Protein AF-A0A090LDE6-F1 (afdb_monomer)

Secondary structure (DSSP, 8-state):
-------SS--SEEEEE---EEEETTTEEEE--------SSSEESSTT--EEEEEEEEEEEEETTEEEEEEEEEETTEEEEEETTEEEEE-GGG--GGGEEEEEEEEP-

Structure (mmCIF, N/CA/C/O backbone):
data_AF-A0A090LDE6-F1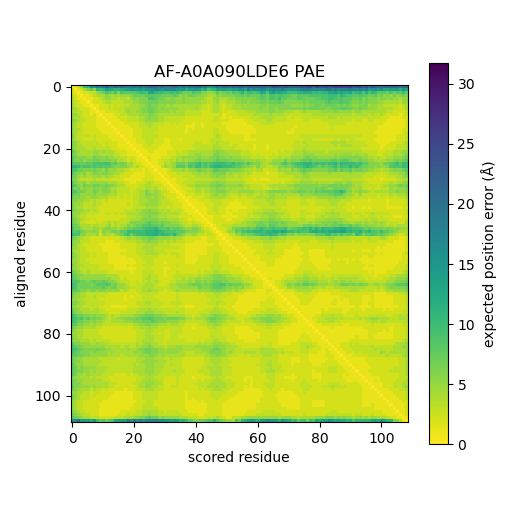
#
_entry.id   AF-A0A090LDE6-F1
#
loop_
_atom_site.group_PDB
_atom_site.id
_atom_site.type_symbol
_atom_site.label_atom_id
_atom_site.label_alt_id
_atom_site.label_comp_id
_atom_site.label_asym_id
_atom_site.label_entity_id
_atom_site.label_seq_id
_atom_site.pdbx_PDB_ins_code
_atom_site.Cartn_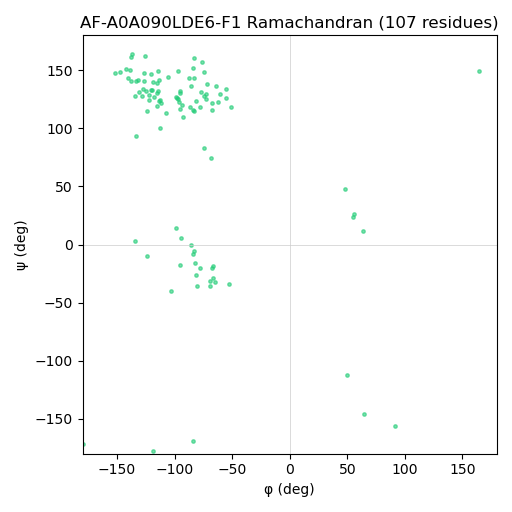x
_atom_site.Cartn_y
_atom_site.Cartn_z
_atom_site.occupancy
_atom_site.B_iso_or_equiv
_atom_site.auth_seq_id
_atom_site.auth_comp_id
_atom_site.auth_asym_id
_atom_site.auth_atom_id
_atom_site.pdbx_PDB_model_num
ATOM 1 N N . MET A 1 1 ? 13.504 32.555 4.962 1.00 71.38 1 MET A N 1
ATOM 2 C CA . MET A 1 1 ? 12.167 32.167 5.460 1.00 71.38 1 MET A CA 1
ATOM 3 C C . MET A 1 1 ? 11.848 30.797 4.873 1.00 71.38 1 MET A C 1
ATOM 5 O O . MET A 1 1 ? 11.803 30.685 3.655 1.00 71.38 1 MET A O 1
ATOM 9 N N . GLU A 1 2 ? 11.756 29.748 5.690 1.00 88.44 2 GLU A N 1
ATOM 10 C CA . GLU A 1 2 ? 11.527 28.377 5.203 1.00 88.44 2 GLU A CA 1
ATOM 11 C C . GLU A 1 2 ? 10.037 28.091 5.023 1.00 88.44 2 GLU A C 1
ATOM 13 O O . GLU A 1 2 ? 9.216 28.421 5.880 1.00 88.44 2 GLU A O 1
ATOM 18 N N . LYS A 1 3 ? 9.683 27.448 3.909 1.00 91.31 3 LYS A N 1
ATOM 19 C CA . LYS A 1 3 ? 8.309 27.022 3.644 1.00 91.31 3 LYS A CA 1
ATOM 20 C C . LYS A 1 3 ? 7.992 25.768 4.461 1.00 91.31 3 LYS A C 1
ATOM 22 O O . LYS A 1 3 ? 8.738 24.795 4.411 1.00 91.31 3 LYS A O 1
ATOM 27 N N . LYS A 1 4 ? 6.856 25.775 5.162 1.00 91.19 4 LYS A N 1
ATOM 28 C CA . LYS A 1 4 ? 6.339 24.628 5.922 1.00 91.19 4 LYS A CA 1
ATOM 29 C C . LYS A 1 4 ? 4.962 24.229 5.402 1.00 91.19 4 LYS A C 1
ATOM 31 O O . LYS A 1 4 ? 4.187 25.082 4.978 1.00 91.19 4 LYS A O 1
ATOM 36 N N . PHE A 1 5 ? 4.672 22.933 5.446 1.00 90.56 5 PHE A N 1
ATOM 37 C CA . PHE A 1 5 ? 3.363 22.371 5.122 1.00 90.56 5 PHE A CA 1
ATOM 38 C C . PHE A 1 5 ? 2.755 21.767 6.387 1.00 90.56 5 PHE A C 1
ATOM 40 O O . PHE A 1 5 ? 3.471 21.174 7.192 1.00 90.56 5 PHE A O 1
ATOM 47 N N . GLN A 1 6 ? 1.446 21.932 6.562 1.00 90.50 6 GLN A N 1
ATOM 48 C CA . GLN A 1 6 ? 0.695 21.407 7.701 1.00 90.50 6 GLN A CA 1
ATOM 49 C C . GLN A 1 6 ? -0.642 20.840 7.226 1.00 90.50 6 GLN A C 1
ATOM 51 O O . GLN A 1 6 ? -1.214 21.312 6.243 1.00 90.50 6 GLN A O 1
ATOM 56 N N . ILE A 1 7 ? -1.139 19.833 7.941 1.00 90.31 7 ILE A N 1
ATOM 57 C CA . ILE A 1 7 ? -2.456 19.244 7.702 1.00 90.31 7 ILE A CA 1
ATOM 58 C C . ILE A 1 7 ? -3.458 19.961 8.605 1.00 90.31 7 ILE A C 1
ATOM 60 O O . ILE A 1 7 ? -3.442 19.778 9.817 1.00 90.31 7 ILE A O 1
ATOM 64 N N . GLN A 1 8 ? -4.334 20.772 8.014 1.00 90.94 8 GLN A N 1
ATOM 65 C CA . GLN A 1 8 ? -5.342 21.526 8.766 1.00 90.94 8 GLN A CA 1
ATOM 66 C C . GLN A 1 8 ? -6.569 20.674 9.124 1.00 90.94 8 GLN A C 1
ATOM 68 O O . GLN A 1 8 ? -7.151 20.834 10.194 1.00 90.94 8 GLN A O 1
ATOM 73 N N . ARG A 1 9 ? -6.970 19.756 8.237 1.00 92.25 9 ARG A N 1
ATOM 74 C CA . ARG A 1 9 ? -8.109 18.854 8.439 1.00 92.25 9 ARG A CA 1
ATOM 75 C C . ARG A 1 9 ? -7.702 17.421 8.133 1.00 92.25 9 ARG A C 1
ATOM 77 O O . ARG A 1 9 ? -7.147 17.140 7.076 1.00 92.25 9 ARG A O 1
ATOM 84 N N . GLN A 1 10 ? -8.029 16.525 9.056 1.00 94.50 10 GLN A N 1
ATOM 85 C CA . GLN A 1 10 ? -7.758 15.096 8.946 1.00 94.50 10 GLN A CA 1
ATOM 86 C C . GLN A 1 10 ? -8.910 14.399 8.192 1.00 94.50 10 GLN A C 1
ATOM 88 O O . GLN A 1 10 ? -10.056 14.495 8.648 1.00 94.50 10 GLN A O 1
ATOM 93 N N . PRO A 1 11 ? -8.656 13.769 7.028 1.00 95.88 11 PRO A N 1
ATOM 94 C CA . PRO A 1 11 ? -9.706 13.162 6.212 1.00 95.88 11 PRO A CA 1
ATOM 95 C C . PRO A 1 11 ? -10.192 11.829 6.797 1.00 95.88 11 PRO A C 1
ATOM 97 O O . PRO A 1 11 ? -9.461 11.151 7.507 1.00 95.88 11 PRO A O 1
ATOM 100 N N . ASN A 1 12 ? -11.412 11.406 6.455 1.00 97.00 12 ASN A N 1
ATOM 101 C CA . ASN A 1 12 ? -11.903 10.075 6.848 1.00 97.00 12 ASN A CA 1
ATOM 102 C C . ASN A 1 12 ? -11.166 8.949 6.109 1.00 97.00 12 ASN A C 1
ATOM 104 O O . ASN A 1 12 ? -10.974 7.868 6.659 1.00 97.00 12 ASN A O 1
ATOM 108 N N . ILE A 1 13 ? -10.742 9.221 4.871 1.00 97.62 13 ILE A N 1
ATOM 109 C CA . ILE A 1 13 ? -9.899 8.341 4.065 1.00 97.62 13 ILE A CA 1
ATOM 110 C C . ILE A 1 13 ? -8.658 9.132 3.661 1.00 97.62 13 ILE A C 1
ATOM 112 O O . ILE A 1 13 ? -8.752 10.128 2.942 1.00 97.62 13 ILE A O 1
ATOM 116 N N . LEU A 1 14 ? -7.498 8.701 4.143 1.00 97.50 14 LEU A N 1
ATOM 117 C CA . LEU A 1 14 ? -6.201 9.239 3.760 1.00 97.50 14 LEU A CA 1
ATOM 118 C C . LEU A 1 14 ? -5.594 8.341 2.680 1.00 97.50 14 LEU A C 1
ATOM 120 O O . LEU A 1 14 ? -5.436 7.139 2.878 1.00 97.50 14 LEU A O 1
ATOM 124 N N . ILE A 1 15 ? -5.223 8.937 1.549 1.00 98.06 15 ILE A N 1
ATOM 125 C CA . ILE A 1 15 ? -4.552 8.243 0.447 1.00 98.06 15 ILE A CA 1
ATOM 126 C C . ILE A 1 15 ? -3.125 8.770 0.355 1.00 98.06 15 ILE A C 1
ATOM 128 O O . ILE A 1 15 ? -2.907 9.966 0.156 1.00 98.06 15 ILE A O 1
ATOM 132 N N . VAL A 1 16 ? -2.151 7.875 0.481 1.00 97.25 16 VAL A N 1
ATOM 133 C CA . VAL A 1 16 ? -0.728 8.196 0.355 1.00 97.25 16 VAL A CA 1
ATOM 134 C C . VAL A 1 16 ? -0.219 7.630 -0.963 1.00 97.25 16 VAL A C 1
ATOM 136 O O . VAL A 1 16 ? -0.147 6.416 -1.132 1.00 97.25 16 VAL A O 1
ATOM 139 N N . ASN A 1 17 ? 0.152 8.505 -1.899 1.00 97.19 17 ASN A N 1
ATOM 140 C CA . ASN A 1 17 ? 0.851 8.118 -3.124 1.00 97.19 17 ASN A CA 1
ATOM 141 C C . ASN A 1 17 ? 2.363 8.255 -2.915 1.00 97.19 17 ASN A C 1
ATOM 143 O O . ASN A 1 17 ? 2.871 9.346 -2.637 1.00 97.19 17 ASN A O 1
ATOM 147 N N . LEU A 1 18 ? 3.090 7.148 -3.053 1.00 96.56 18 LEU A N 1
ATOM 148 C CA . LEU A 1 18 ? 4.542 7.156 -2.975 1.00 96.56 18 LEU A CA 1
ATOM 149 C C . LEU A 1 18 ? 5.104 7.556 -4.340 1.00 96.56 18 LEU A C 1
ATOM 151 O O . LEU A 1 18 ? 4.970 6.823 -5.321 1.00 96.56 18 LEU A O 1
ATOM 155 N N . LYS A 1 19 ? 5.777 8.712 -4.398 1.00 95.81 19 LYS A N 1
ATOM 156 C CA . LYS A 1 19 ? 6.449 9.224 -5.605 1.00 95.81 19 LYS A CA 1
ATOM 157 C C . LYS A 1 19 ? 7.661 8.360 -5.960 1.00 95.81 19 LYS A C 1
ATOM 159 O O . LYS A 1 19 ? 8.806 8.727 -5.709 1.00 95.81 19 LYS A O 1
ATOM 164 N N . ARG A 1 20 ? 7.401 7.173 -6.508 1.00 95.69 20 ARG A N 1
ATOM 165 C CA . ARG A 1 20 ? 8.436 6.183 -6.811 1.00 95.69 20 ARG A CA 1
ATOM 166 C C . ARG A 1 20 ? 9.213 6.496 -8.075 1.00 95.69 20 ARG A C 1
ATOM 168 O O . ARG A 1 20 ? 10.309 5.986 -8.202 1.00 95.69 20 ARG A O 1
ATOM 175 N N . PHE A 1 21 ? 8.708 7.306 -8.994 1.00 96.12 21 PHE A N 1
ATOM 176 C CA . PHE A 1 21 ? 9.444 7.624 -10.215 1.00 96.12 21 PHE A CA 1
ATOM 177 C C . PHE A 1 21 ? 10.185 8.941 -10.062 1.00 96.12 21 PHE A C 1
ATOM 179 O O . PHE A 1 21 ? 9.583 9.972 -9.763 1.00 96.12 21 PHE A O 1
ATOM 186 N N . VAL A 1 22 ? 11.497 8.883 -10.255 1.00 95.25 22 VAL A N 1
ATOM 187 C CA . VAL A 1 22 ? 12.393 10.031 -10.154 1.00 95.25 22 VAL A CA 1
ATOM 188 C C . VAL A 1 22 ? 13.208 10.102 -11.434 1.00 95.25 22 VAL A C 1
ATOM 190 O O . VAL A 1 22 ? 13.723 9.087 -11.904 1.00 95.25 22 VAL A O 1
ATOM 193 N N . TYR A 1 23 ? 13.309 11.298 -12.005 1.00 95.50 23 TYR A N 1
ATOM 194 C CA . TYR A 1 23 ? 14.176 11.540 -13.146 1.00 95.50 23 TYR A CA 1
ATOM 195 C C . TYR A 1 23 ? 15.613 11.760 -12.671 1.00 95.50 23 TYR A C 1
ATOM 197 O O . TYR A 1 23 ? 15.876 12.648 -11.858 1.00 95.50 23 TYR A O 1
ATOM 205 N N . ILE A 1 24 ? 16.536 10.952 -13.182 1.00 95.06 24 ILE A N 1
ATOM 206 C CA . ILE A 1 24 ? 17.972 11.045 -12.932 1.00 95.06 24 ILE A CA 1
ATOM 207 C C . ILE A 1 24 ? 18.634 11.389 -14.273 1.00 95.06 24 ILE A C 1
ATOM 209 O O . ILE A 1 2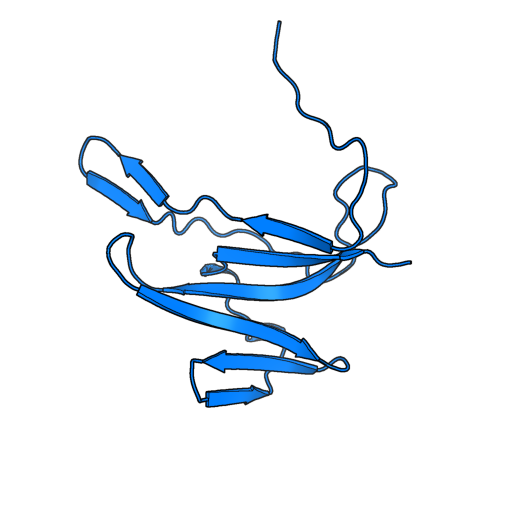4 ? 18.529 10.588 -15.199 1.00 95.06 24 ILE A O 1
ATOM 213 N N . PRO A 1 25 ? 19.337 12.530 -14.415 1.00 96.06 25 PRO A N 1
ATOM 214 C CA . PRO A 1 25 ? 19.872 12.971 -15.707 1.00 96.06 25 PRO A CA 1
ATOM 215 C C . PRO A 1 25 ? 20.722 11.932 -16.454 1.00 96.06 25 PRO A C 1
ATOM 217 O O . PRO A 1 25 ? 20.662 11.864 -17.675 1.00 96.06 25 PRO A O 1
ATOM 220 N N . SER A 1 26 ? 21.476 11.098 -15.734 1.00 95.31 26 SER A N 1
ATOM 221 C CA . SER A 1 26 ? 22.335 10.054 -16.308 1.00 95.31 26 SER A CA 1
ATOM 222 C C . SER A 1 26 ? 21.612 8.757 -16.680 1.00 95.31 26 SER A C 1
ATOM 224 O O . SER A 1 26 ? 22.184 7.922 -17.374 1.00 95.31 26 SER A O 1
ATOM 226 N N . SER A 1 27 ? 20.390 8.537 -16.193 1.00 92.31 27 SER A N 1
ATOM 227 C CA . SER A 1 27 ? 19.686 7.247 -16.315 1.00 92.31 27 SER A CA 1
ATOM 228 C C . SER A 1 27 ? 18.224 7.386 -16.740 1.00 92.31 27 SER A C 1
ATOM 230 O O . SER A 1 27 ? 17.506 6.392 -16.815 1.00 92.31 27 SER A O 1
ATOM 232 N N . GLY A 1 28 ? 17.766 8.608 -17.010 1.00 94.56 28 GLY A N 1
ATOM 233 C CA . GLY A 1 28 ? 16.368 8.903 -17.281 1.00 94.56 28 GLY A CA 1
ATOM 234 C C . GLY A 1 28 ? 15.471 8.630 -16.071 1.00 94.56 28 GLY A C 1
ATOM 235 O O . GLY A 1 28 ? 15.845 8.835 -14.917 1.00 94.56 28 GLY A O 1
ATOM 236 N N . TRP A 1 29 ? 14.247 8.182 -16.333 1.00 95.81 29 TRP A N 1
ATOM 237 C CA . TRP A 1 29 ? 13.266 7.872 -15.297 1.00 95.81 29 TRP A CA 1
ATOM 238 C C . TRP A 1 29 ? 13.549 6.528 -14.625 1.00 95.81 29 TRP A C 1
ATOM 240 O O . TRP A 1 29 ? 13.461 5.474 -15.252 1.00 95.81 29 TRP A O 1
ATOM 250 N N . VAL A 1 30 ? 13.800 6.558 -13.317 1.00 95.31 30 VAL A N 1
ATOM 251 C CA . VAL A 1 30 ? 14.086 5.365 -12.516 1.00 95.31 30 VAL A CA 1
ATOM 252 C C . VAL A 1 30 ? 13.035 5.198 -11.424 1.00 95.31 30 VAL A C 1
ATOM 254 O O . VAL A 1 30 ? 12.598 6.162 -10.790 1.00 95.31 30 VAL A O 1
ATOM 257 N N . LYS A 1 31 ? 12.627 3.948 -11.185 1.00 95.19 31 LYS A N 1
ATOM 258 C CA . LYS A 1 31 ? 11.743 3.597 -10.074 1.00 95.19 31 LYS A CA 1
ATOM 259 C C . LYS A 1 31 ? 12.546 3.395 -8.787 1.00 95.19 31 LYS A C 1
ATOM 261 O O . LYS A 1 31 ? 13.317 2.447 -8.660 1.00 95.19 31 LYS A O 1
ATOM 266 N N . SER A 1 32 ? 12.302 4.252 -7.807 1.00 93.38 32 SER A N 1
ATOM 267 C CA . SER A 1 32 ? 12.760 4.133 -6.431 1.00 93.38 32 SER A CA 1
ATOM 268 C C . SER A 1 32 ? 12.193 2.882 -5.764 1.00 93.38 32 SER A C 1
ATOM 270 O O . SER A 1 32 ? 10.977 2.697 -5.623 1.00 93.38 32 SER A O 1
ATOM 272 N N . ARG A 1 33 ? 13.119 2.045 -5.296 1.00 87.38 33 ARG A N 1
ATOM 273 C CA . ARG A 1 33 ? 12.864 0.845 -4.491 1.00 87.38 33 ARG A CA 1
ATOM 274 C C . ARG A 1 33 ? 13.070 1.093 -2.997 1.00 87.38 33 ARG A C 1
ATOM 276 O O . ARG A 1 33 ? 13.189 0.137 -2.239 1.00 87.38 33 ARG A O 1
ATOM 283 N N . LYS A 1 34 ? 13.157 2.362 -2.571 1.00 90.31 34 LYS A N 1
ATOM 284 C CA . LYS A 1 34 ? 13.329 2.696 -1.154 1.00 90.31 34 LYS A CA 1
ATOM 285 C C . LYS A 1 34 ? 12.207 2.036 -0.353 1.00 90.31 34 LYS A C 1
ATOM 287 O O . LYS A 1 34 ? 11.029 2.199 -0.690 1.00 90.31 34 LYS A O 1
ATOM 292 N N . ALA A 1 35 ? 12.603 1.271 0.661 1.00 84.44 35 ALA A N 1
ATOM 293 C CA . ALA A 1 35 ? 11.671 0.662 1.590 1.00 84.44 35 ALA A CA 1
ATOM 294 C C . ALA A 1 35 ? 10.943 1.768 2.357 1.00 84.44 35 ALA A C 1
ATOM 296 O O . ALA A 1 35 ? 11.551 2.759 2.772 1.00 84.44 35 ALA A O 1
ATOM 297 N N . VAL A 1 36 ? 9.636 1.599 2.501 1.00 90.38 36 VAL A N 1
ATOM 298 C CA . VAL A 1 36 ? 8.784 2.459 3.312 1.00 90.38 36 VAL A CA 1
ATOM 299 C C . VAL A 1 36 ? 8.133 1.548 4.331 1.00 90.38 36 VAL A C 1
ATOM 301 O O . VAL A 1 36 ? 7.597 0.502 3.971 1.00 90.38 36 VAL A O 1
ATOM 304 N N . GLU A 1 37 ? 8.232 1.925 5.596 1.00 92.81 37 GLU A N 1
ATOM 305 C CA . GLU A 1 37 ? 7.496 1.253 6.651 1.00 92.81 37 GLU A CA 1
ATOM 306 C C . GLU A 1 37 ? 6.023 1.643 6.544 1.00 92.81 37 GLU A C 1
ATOM 308 O O . GLU A 1 37 ? 5.691 2.824 6.416 1.00 92.81 37 GLU A O 1
ATOM 313 N N . VAL A 1 38 ? 5.148 0.641 6.549 1.00 95.25 38 VAL A N 1
ATOM 314 C CA . VAL A 1 38 ? 3.704 0.837 6.448 1.00 95.25 38 VAL A CA 1
ATOM 315 C C . VAL A 1 38 ? 3.083 0.414 7.775 1.00 95.25 38 VAL A C 1
ATOM 317 O O . VAL A 1 38 ? 2.919 -0.783 8.010 1.00 95.25 38 VAL A O 1
ATOM 320 N N . PRO A 1 39 ? 2.742 1.361 8.665 1.00 96.00 39 PRO A N 1
ATOM 321 C CA . PRO A 1 39 ? 1.999 1.029 9.869 1.00 96.00 39 PRO A CA 1
ATOM 322 C C . PRO A 1 39 ? 0.594 0.581 9.466 1.00 96.00 39 PRO A C 1
ATOM 324 O O . PRO A 1 39 ? -0.130 1.331 8.811 1.00 96.00 39 PRO A O 1
ATOM 327 N N . PHE A 1 40 ? 0.206 -0.638 9.836 1.00 96.44 40 PHE A N 1
ATOM 328 C CA . PHE A 1 40 ? -1.124 -1.166 9.516 1.00 96.44 40 PHE A CA 1
ATOM 329 C C . PHE A 1 40 ? -2.205 -0.681 10.485 1.00 96.44 40 PHE A C 1
ATOM 331 O O . PHE A 1 40 ? -3.366 -0.570 10.106 1.00 96.44 40 PHE A O 1
ATOM 338 N N . THR A 1 41 ? -1.826 -0.340 11.714 1.00 95.81 41 THR A N 1
ATOM 339 C CA . THR A 1 41 ? -2.720 0.129 12.781 1.00 95.81 41 THR A CA 1
ATOM 340 C C . THR A 1 41 ? -2.084 1.298 13.522 1.00 95.81 41 THR A C 1
ATOM 342 O O . THR A 1 41 ? -0.863 1.451 13.495 1.00 95.81 41 THR A O 1
ATOM 345 N N . ASN A 1 42 ? -2.890 2.082 14.243 1.00 94.62 42 ASN A N 1
ATOM 346 C CA . ASN A 1 42 ? -2.425 3.163 15.124 1.00 94.62 42 ASN A CA 1
ATOM 347 C C . ASN A 1 42 ? -1.546 4.219 14.425 1.00 94.62 42 ASN A C 1
ATOM 349 O O . ASN A 1 42 ? -0.727 4.877 15.066 1.00 94.62 42 ASN A O 1
ATOM 353 N N . PHE A 1 43 ? -1.713 4.407 13.113 1.00 95.81 43 PHE A N 1
ATOM 354 C CA . PHE A 1 43 ? -0.968 5.422 12.377 1.00 95.81 43 PHE A CA 1
ATOM 355 C C . PHE A 1 43 ? -1.523 6.813 12.692 1.00 95.81 43 PHE A C 1
ATOM 357 O O . PHE A 1 43 ? -2.724 7.035 12.563 1.00 95.81 43 PHE A O 1
ATOM 364 N N . THR A 1 44 ? -0.671 7.762 13.082 1.00 94.25 44 THR A N 1
ATOM 365 C CA . THR A 1 44 ? -1.070 9.154 13.340 1.00 94.25 44 THR A CA 1
ATOM 366 C C . THR A 1 44 ? -0.319 10.098 12.405 1.00 94.25 44 THR A C 1
ATOM 368 O O . THR A 1 44 ? 0.891 9.995 12.226 1.00 94.25 44 THR A O 1
ATOM 371 N N . ILE A 1 45 ? -1.050 11.026 11.781 1.00 91.12 45 ILE A N 1
ATOM 372 C CA . ILE A 1 45 ? -0.476 12.031 10.864 1.00 91.12 45 ILE A CA 1
ATOM 373 C C . ILE A 1 45 ? -0.164 13.367 11.544 1.00 91.12 45 ILE A C 1
ATOM 375 O O . ILE A 1 45 ? 0.574 14.187 11.004 1.00 91.12 45 ILE A O 1
ATOM 379 N N . VAL A 1 46 ? -0.746 13.597 12.719 1.00 89.88 46 VAL A N 1
ATOM 380 C CA . VAL A 1 46 ? -0.533 14.773 13.565 1.00 89.88 46 VAL A CA 1
ATOM 381 C C . VAL A 1 46 ? -0.441 14.271 15.004 1.00 89.88 46 VAL A C 1
ATOM 383 O O . VAL A 1 46 ? -1.186 13.364 15.379 1.00 89.88 46 VAL A O 1
ATOM 386 N N . SER A 1 47 ? 0.463 14.844 15.803 1.00 86.12 47 SER A N 1
ATOM 387 C CA . SER A 1 47 ? 0.574 14.522 17.232 1.00 86.12 47 SER A CA 1
ATOM 388 C C . SER A 1 47 ? -0.767 14.743 17.939 1.00 86.12 47 SER A C 1
ATOM 390 O O . SER A 1 47 ? -1.416 15.762 17.702 1.00 86.12 47 SER A O 1
ATOM 392 N N . ASN A 1 48 ? -1.189 13.785 18.771 1.00 83.31 48 ASN A N 1
ATOM 393 C CA . ASN A 1 48 ? -2.512 13.754 19.417 1.00 83.31 48 ASN A CA 1
ATOM 394 C C . ASN A 1 48 ? -3.697 13.853 18.430 1.00 83.31 48 ASN A C 1
ATOM 396 O O . ASN A 1 48 ? -4.780 14.313 18.787 1.00 83.31 48 ASN A O 1
ATOM 400 N N . GLY A 1 49 ? -3.477 13.474 17.168 1.00 89.50 49 GLY A N 1
ATOM 401 C CA . GLY A 1 49 ? -4.499 13.418 16.131 1.00 89.50 49 GLY A CA 1
ATOM 402 C C . GLY A 1 49 ? -5.295 12.115 16.150 1.00 89.50 49 GLY A C 1
ATOM 403 O O . GLY A 1 49 ? -5.182 11.300 17.062 1.00 89.50 49 GLY A O 1
ATOM 404 N N . TYR A 1 50 ? -6.088 11.912 15.100 1.00 95.31 50 TYR A N 1
ATOM 405 C CA . TYR A 1 50 ? -6.814 10.662 14.931 1.00 95.31 50 TYR A CA 1
ATOM 406 C C . TYR A 1 50 ? -5.868 9.556 14.485 1.00 95.31 50 TYR A C 1
ATOM 408 O O . TYR A 1 50 ? -4.899 9.799 13.754 1.00 95.31 50 TYR A O 1
ATOM 416 N N . THR A 1 51 ? -6.182 8.338 14.903 1.00 97.19 51 THR A N 1
ATOM 417 C CA . THR A 1 51 ? -5.503 7.145 14.422 1.00 97.19 51 THR A CA 1
ATOM 418 C C . THR A 1 51 ? -6.121 6.684 13.109 1.00 97.19 51 THR A C 1
ATOM 420 O O . THR A 1 51 ? -7.293 6.914 12.805 1.00 97.19 51 THR A O 1
ATOM 423 N N . TYR A 1 52 ? -5.297 6.037 12.303 1.00 97.81 52 TYR A N 1
ATOM 424 C CA . TYR A 1 52 ? -5.678 5.455 11.034 1.00 97.81 52 TYR A CA 1
ATOM 425 C C . TYR A 1 52 ? -5.275 3.987 11.001 1.00 97.81 52 TYR A C 1
ATOM 427 O O . TYR A 1 52 ? -4.247 3.582 11.553 1.00 97.81 52 TYR A O 1
ATOM 435 N N . GLU A 1 53 ? -6.080 3.207 10.296 1.00 97.44 53 GLU A N 1
ATOM 436 C CA . GLU A 1 53 ? -5.813 1.811 9.978 1.00 97.44 53 GLU A CA 1
ATOM 437 C C . GLU A 1 53 ? -5.638 1.667 8.469 1.00 97.44 53 GLU A C 1
ATOM 439 O O . GLU A 1 53 ? -6.430 2.196 7.683 1.00 97.44 53 GLU A O 1
ATOM 444 N N . CYS A 1 54 ? -4.584 0.969 8.059 1.00 97.94 54 CYS A N 1
ATOM 445 C CA . CYS A 1 54 ? -4.391 0.607 6.667 1.00 97.94 54 CYS A CA 1
ATOM 446 C C . CYS A 1 54 ? -5.381 -0.499 6.304 1.00 97.94 54 CYS A C 1
ATOM 448 O O . CYS A 1 54 ? -5.406 -1.550 6.944 1.00 97.94 54 CYS A O 1
ATOM 450 N N . TYR A 1 55 ? -6.170 -0.278 5.256 1.00 97.81 55 TYR A N 1
ATOM 451 C CA . TYR A 1 55 ? -7.129 -1.273 4.770 1.00 97.81 55 TYR A CA 1
ATOM 452 C C . TYR A 1 55 ? -6.933 -1.623 3.295 1.00 97.81 55 TYR A C 1
ATOM 454 O O . TYR A 1 55 ? -7.563 -2.563 2.809 1.00 97.81 55 TYR A O 1
ATOM 462 N N . ALA A 1 56 ? -6.092 -0.887 2.563 1.00 98.31 56 ALA A N 1
ATOM 463 C CA . ALA A 1 56 ? -5.695 -1.283 1.221 1.00 98.31 56 ALA A CA 1
ATOM 464 C C . ALA A 1 56 ? -4.309 -0.756 0.840 1.00 98.31 56 ALA A C 1
ATOM 466 O O . ALA A 1 56 ? -3.909 0.343 1.233 1.00 98.31 56 ALA A O 1
ATOM 467 N N . ILE A 1 57 ? -3.603 -1.533 0.024 1.00 98.44 57 ILE A N 1
ATOM 468 C CA . ILE A 1 57 ? -2.325 -1.176 -0.587 1.00 98.44 57 ILE A CA 1
ATOM 469 C C . ILE A 1 57 ? -2.386 -1.575 -2.056 1.00 98.44 57 ILE A C 1
ATOM 471 O O . ILE A 1 57 ? -2.693 -2.716 -2.380 1.00 98.44 57 ILE A O 1
ATOM 475 N N . VAL A 1 58 ? -2.074 -0.640 -2.947 1.00 98.38 58 VAL A N 1
ATOM 476 C CA . VAL A 1 58 ? -1.865 -0.931 -4.367 1.00 98.38 58 VAL A CA 1
ATOM 477 C C . VAL A 1 58 ? -0.377 -1.052 -4.596 1.00 98.38 58 VAL A C 1
ATOM 479 O O . VAL A 1 58 ? 0.363 -0.114 -4.290 1.00 98.38 58 VAL A O 1
ATOM 482 N N . ASN A 1 59 ? 0.051 -2.160 -5.180 1.00 97.44 59 ASN A N 1
ATOM 483 C CA . ASN A 1 59 ? 1.429 -2.377 -5.572 1.00 97.44 59 ASN A CA 1
ATOM 484 C C . ASN A 1 59 ? 1.627 -2.057 -7.043 1.00 97.44 59 ASN A C 1
ATOM 486 O O . ASN A 1 59 ? 0.733 -2.233 -7.859 1.00 97.44 59 ASN A O 1
ATOM 490 N N . HIS A 1 60 ? 2.831 -1.606 -7.374 1.00 97.69 60 HIS A N 1
ATOM 491 C CA . HIS A 1 60 ? 3.285 -1.533 -8.754 1.00 97.69 60 HIS A CA 1
ATOM 492 C C . HIS A 1 60 ? 4.539 -2.385 -8.891 1.00 97.69 60 HIS A C 1
ATOM 494 O O . HIS A 1 60 ? 5.485 -2.208 -8.119 1.00 97.69 60 HIS A O 1
ATOM 500 N N . TYR A 1 61 ? 4.607 -3.213 -9.922 1.00 96.06 61 TYR A N 1
ATOM 501 C CA . TYR A 1 61 ? 5.770 -3.997 -10.340 1.00 96.06 61 TYR A CA 1
ATOM 502 C C . TYR A 1 61 ? 6.243 -3.504 -11.707 1.00 96.06 61 TYR A C 1
ATOM 504 O O . TYR A 1 61 ? 5.442 -3.009 -12.479 1.00 96.06 61 TYR A O 1
ATOM 512 N N . GLY A 1 62 ? 7.539 -3.586 -12.018 1.00 95.56 62 GLY A N 1
ATOM 513 C CA . GLY A 1 62 ? 8.075 -3.066 -13.288 1.00 95.56 62 GLY A CA 1
ATOM 514 C C . GLY A 1 62 ? 8.567 -1.614 -13.225 1.00 95.56 62 GLY A C 1
ATOM 515 O O . GLY A 1 62 ? 8.968 -1.134 -12.156 1.00 95.56 62 GLY A O 1
ATOM 516 N N . ALA A 1 63 ? 8.591 -0.939 -14.375 1.00 94.38 63 ALA A N 1
ATOM 517 C CA . ALA A 1 63 ? 9.246 0.351 -14.618 1.00 94.38 63 ALA A CA 1
ATOM 518 C C . ALA A 1 63 ? 8.242 1.439 -15.049 1.00 94.38 63 ALA A C 1
ATOM 520 O O . ALA A 1 63 ? 7.042 1.213 -15.077 1.00 94.38 63 ALA A O 1
ATOM 521 N N . ILE A 1 64 ? 8.714 2.654 -15.347 1.00 93.31 64 ILE A N 1
ATOM 522 C CA . ILE A 1 64 ? 7.814 3.775 -15.684 1.00 93.31 64 ILE A CA 1
ATOM 523 C C . ILE A 1 64 ? 7.034 3.550 -16.988 1.00 93.31 64 ILE A C 1
ATOM 525 O O . ILE A 1 64 ? 5.911 4.019 -17.116 1.00 93.31 64 ILE A O 1
ATOM 529 N N . GLY A 1 65 ? 7.633 2.842 -17.950 1.00 92.50 65 GLY A N 1
ATOM 530 C CA . GLY A 1 65 ? 7.038 2.590 -19.265 1.00 92.50 65 GLY A CA 1
ATOM 531 C C . GLY A 1 65 ? 6.111 1.379 -19.308 1.00 92.50 65 GLY A C 1
ATOM 532 O O . GLY A 1 65 ? 5.590 1.061 -20.369 1.00 92.50 65 GLY A O 1
ATOM 533 N N . GLY A 1 66 ? 5.938 0.676 -18.190 1.00 93.50 66 GLY A N 1
ATOM 534 C CA . GLY A 1 66 ? 5.141 -0.538 -18.148 1.00 93.50 66 GLY A CA 1
ATOM 535 C C . GLY A 1 66 ? 5.403 -1.350 -16.892 1.00 93.50 66 GLY A C 1
ATOM 536 O O . GLY A 1 66 ? 6.506 -1.353 -16.331 1.00 93.50 66 GLY A O 1
ATOM 537 N N . GLY A 1 67 ? 4.371 -2.055 -16.465 1.00 95.75 67 GLY A N 1
ATOM 538 C CA . GLY A 1 67 ? 4.386 -2.769 -15.212 1.00 95.75 67 GLY A CA 1
ATOM 539 C C . GLY A 1 67 ? 3.087 -3.503 -14.958 1.00 95.75 67 GLY A C 1
ATOM 540 O O . GLY A 1 67 ? 2.223 -3.572 -15.828 1.00 95.75 67 GLY A O 1
ATOM 541 N N . HIS A 1 68 ? 2.983 -4.034 -13.748 1.00 98.06 68 HIS A N 1
ATOM 542 C CA . HIS A 1 68 ? 1.808 -4.751 -13.279 1.00 98.06 68 HIS A CA 1
ATOM 543 C C . HIS A 1 68 ? 1.325 -4.166 -11.961 1.00 98.06 68 HIS A C 1
ATOM 545 O O . HIS A 1 68 ? 2.146 -3.799 -11.113 1.00 98.06 68 HIS A O 1
ATOM 551 N N . TYR A 1 69 ? 0.013 -4.065 -11.79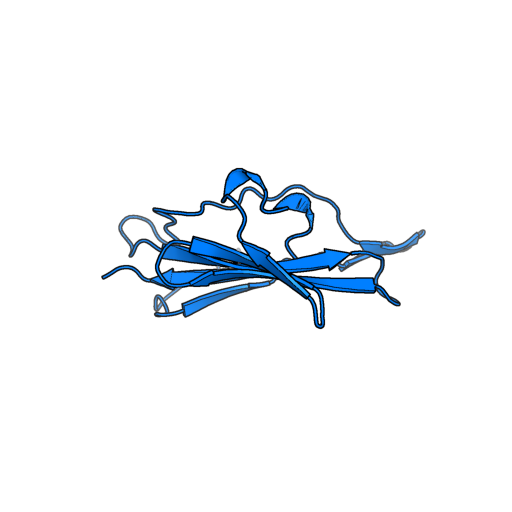5 1.00 98.12 69 TYR A N 1
ATOM 552 C CA . TYR A 1 69 ? -0.603 -3.542 -10.586 1.00 98.12 69 TYR A CA 1
ATOM 553 C C . TYR A 1 69 ? -1.409 -4.635 -9.903 1.00 98.12 69 TYR A C 1
ATOM 555 O O . TYR A 1 69 ? -2.249 -5.269 -10.525 1.00 98.12 69 TYR A O 1
ATOM 563 N N . THR A 1 70 ? -1.186 -4.800 -8.604 1.00 98.44 70 THR A N 1
ATOM 564 C CA . THR A 1 70 ? -2.004 -5.672 -7.756 1.00 98.44 70 THR A CA 1
ATOM 565 C C . THR A 1 70 ? -2.532 -4.880 -6.571 1.00 98.44 70 THR A C 1
ATOM 567 O O . THR A 1 70 ? -2.022 -3.797 -6.251 1.00 98.44 70 THR A O 1
ATOM 570 N N . ALA A 1 71 ? -3.565 -5.396 -5.914 1.00 98.50 71 ALA A N 1
ATOM 571 C CA . ALA A 1 71 ? -4.163 -4.750 -4.757 1.00 98.50 71 ALA A CA 1
ATOM 572 C C . ALA A 1 71 ? -4.278 -5.718 -3.583 1.00 98.50 71 ALA A C 1
ATOM 574 O O . ALA A 1 71 ? -4.869 -6.785 -3.693 1.00 98.50 71 ALA A O 1
ATOM 575 N N . TYR A 1 72 ? -3.771 -5.300 -2.433 1.00 98.50 72 TYR A N 1
ATOM 576 C CA . TYR A 1 72 ? -4.078 -5.904 -1.148 1.00 98.50 72 TYR A CA 1
ATOM 577 C C . TYR A 1 72 ? -5.209 -5.116 -0.502 1.00 98.50 72 TYR A C 1
ATOM 579 O O . TYR A 1 72 ? -5.132 -3.888 -0.438 1.00 98.50 72 TYR A O 1
ATOM 587 N N . THR A 1 73 ? -6.243 -5.776 0.012 1.00 98.06 73 THR A N 1
ATOM 588 C CA . THR A 1 73 ? -7.284 -5.086 0.786 1.00 98.06 73 THR A CA 1
ATOM 589 C C . THR A 1 73 ? -7.873 -5.949 1.891 1.00 98.06 73 THR A C 1
ATOM 591 O O . THR A 1 73 ? -7.948 -7.174 1.785 1.00 98.06 73 THR A O 1
ATOM 594 N N . LYS A 1 74 ? -8.282 -5.286 2.973 1.00 97.00 74 LYS A N 1
ATOM 595 C CA . LYS A 1 74 ? -8.927 -5.877 4.137 1.00 97.00 74 LYS A CA 1
ATOM 596 C C . LYS A 1 74 ? -10.445 -5.767 3.994 1.00 97.00 74 LYS A C 1
ATOM 598 O O . LYS A 1 74 ? -10.999 -4.670 4.007 1.00 97.00 74 LYS A O 1
ATOM 603 N N . VAL A 1 75 ? -11.121 -6.909 3.919 1.00 93.50 75 VAL A N 1
ATOM 604 C CA . VAL A 1 75 ? -12.586 -7.024 3.880 1.00 93.50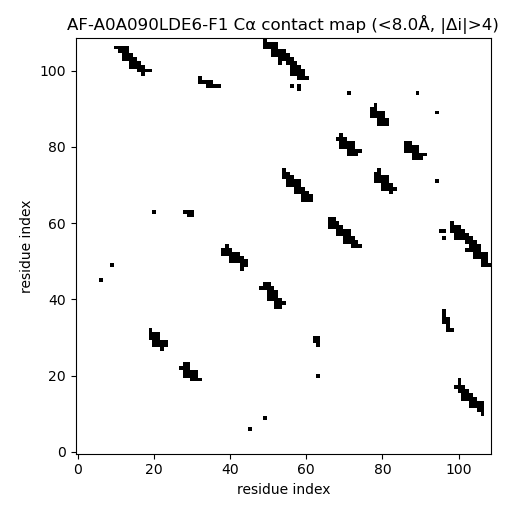 75 VAL A CA 1
ATOM 605 C C . VAL A 1 75 ? -13.030 -7.888 5.053 1.00 93.50 75 VAL A C 1
ATOM 607 O O . VAL A 1 75 ? -12.560 -9.014 5.205 1.00 93.50 75 VAL A O 1
ATOM 610 N N . ASN A 1 76 ? -13.926 -7.370 5.901 1.00 92.94 76 ASN A N 1
ATOM 611 C CA . ASN A 1 76 ? -14.431 -8.075 7.091 1.00 92.94 76 ASN A CA 1
ATOM 612 C C . ASN A 1 76 ? -13.309 -8.693 7.947 1.00 92.94 76 ASN A C 1
ATOM 614 O O . ASN A 1 76 ? -13.349 -9.868 8.305 1.00 92.94 76 ASN A O 1
ATOM 618 N N . ASN A 1 77 ? -12.277 -7.898 8.236 1.00 92.31 77 ASN A N 1
ATOM 619 C CA . ASN A 1 77 ? -11.089 -8.294 8.996 1.00 92.31 77 ASN A CA 1
ATOM 620 C C . ASN A 1 77 ? -10.193 -9.381 8.381 1.00 92.31 77 ASN A C 1
ATOM 622 O O . ASN A 1 77 ? -9.272 -9.840 9.051 1.00 92.31 77 ASN A O 1
ATOM 626 N N . LYS A 1 78 ? -10.386 -9.733 7.108 1.00 97.06 78 LYS A N 1
ATOM 627 C CA . LYS A 1 78 ? -9.512 -10.652 6.369 1.00 97.06 78 LYS A CA 1
ATOM 628 C C . LYS A 1 78 ? -8.819 -9.926 5.228 1.00 97.06 78 LYS A C 1
ATOM 630 O O . LYS A 1 78 ? -9.449 -9.109 4.557 1.00 97.06 78 LYS A O 1
ATOM 635 N N . TRP A 1 79 ? -7.540 -10.215 5.025 1.00 98.25 79 TRP A N 1
ATOM 636 C CA . TRP A 1 79 ? -6.778 -9.663 3.913 1.00 98.25 79 TRP A CA 1
ATOM 637 C C . TRP A 1 79 ? -6.922 -10.536 2.677 1.00 98.25 79 TRP A C 1
ATOM 639 O O . TRP A 1 79 ? -6.985 -11.763 2.757 1.00 98.25 79 TRP A O 1
ATOM 649 N N . TYR A 1 80 ? -6.968 -9.871 1.534 1.00 98.50 80 TYR A N 1
ATOM 650 C CA . TYR A 1 80 ? -7.029 -10.497 0.229 1.00 98.50 80 TYR A CA 1
ATOM 651 C C . TYR A 1 80 ? -6.026 -9.826 -0.697 1.00 98.50 80 TYR A C 1
ATOM 653 O O . TYR A 1 80 ? -5.878 -8.602 -0.663 1.00 98.50 80 TYR A O 1
ATOM 661 N N . LEU A 1 81 ? -5.374 -10.630 -1.527 1.00 98.62 81 LEU A N 1
ATOM 662 C CA . LEU A 1 81 ? -4.644 -10.186 -2.705 1.00 98.62 81 LEU A CA 1
ATOM 663 C C . LEU A 1 81 ? -5.572 -10.307 -3.913 1.00 98.62 81 LEU A C 1
ATOM 665 O O . LEU A 1 81 ? -6.171 -11.356 -4.128 1.00 98.62 81 LEU A O 1
ATOM 669 N N . PHE A 1 82 ? -5.658 -9.241 -4.695 1.00 98.44 82 PHE A N 1
ATOM 670 C CA . PHE A 1 82 ? -6.314 -9.181 -5.991 1.00 98.44 82 PHE A CA 1
ATOM 671 C C . PHE A 1 82 ? -5.258 -8.953 -7.069 1.00 98.44 82 PHE A C 1
ATOM 673 O O . PHE A 1 82 ? -4.504 -7.974 -7.020 1.00 98.44 82 PHE A O 1
ATOM 680 N N . ASP A 1 83 ? -5.228 -9.867 -8.028 1.00 98.06 83 ASP A N 1
ATOM 681 C CA . ASP A 1 83 ? -4.324 -9.892 -9.170 1.00 98.06 83 ASP A CA 1
ATOM 682 C C . ASP A 1 83 ? -5.156 -10.180 -10.430 1.00 98.06 83 ASP A C 1
ATOM 684 O O . ASP A 1 83 ? -5.504 -11.327 -10.729 1.00 98.06 83 ASP A O 1
ATOM 688 N N . ASP A 1 84 ? -5.569 -9.104 -11.103 1.00 97.56 84 ASP A N 1
ATOM 689 C CA . ASP A 1 84 ? -6.514 -9.108 -12.222 1.00 97.56 84 ASP A CA 1
ATOM 690 C C . ASP A 1 84 ? -7.800 -9.907 -11.930 1.00 97.56 84 ASP A C 1
ATOM 692 O O . ASP A 1 84 ? -8.627 -9.504 -11.110 1.00 97.56 84 ASP A O 1
ATOM 696 N N . SER A 1 85 ? -7.999 -11.037 -12.613 1.00 97.44 85 SER A N 1
ATOM 697 C CA . SER A 1 85 ? -9.162 -11.915 -12.444 1.00 97.44 85 SER A CA 1
ATOM 698 C C . SER A 1 85 ? -9.032 -12.889 -11.271 1.00 97.44 85 SER A C 1
ATOM 700 O O . SER A 1 85 ? -9.967 -13.641 -10.996 1.00 97.44 85 SER A O 1
ATOM 702 N N . SER A 1 86 ? -7.874 -12.923 -10.614 1.00 96.94 86 SER A N 1
ATOM 703 C CA . SER A 1 86 ? -7.563 -13.850 -9.530 1.00 96.94 86 SER A CA 1
ATOM 704 C C . SER A 1 86 ? -7.583 -13.132 -8.189 1.00 96.94 86 SER A C 1
ATOM 706 O O . SER A 1 86 ? -7.153 -11.985 -8.065 1.00 96.94 86 SER A O 1
ATOM 708 N N . TYR A 1 87 ? -8.052 -13.823 -7.155 1.00 97.12 87 TYR A N 1
ATOM 709 C CA . TYR A 1 87 ? -7.924 -13.343 -5.788 1.00 97.12 87 TYR A CA 1
ATOM 710 C C . TYR A 1 87 ? -7.643 -14.491 -4.827 1.00 97.12 87 TYR A C 1
ATOM 712 O O . TYR A 1 87 ? -8.062 -15.629 -5.049 1.00 97.12 87 TYR A O 1
ATOM 720 N N . SER A 1 88 ? -6.941 -14.187 -3.743 1.00 97.75 88 SER A N 1
ATOM 721 C CA . SER A 1 88 ? -6.635 -15.141 -2.682 1.00 97.75 88 SER A CA 1
ATOM 722 C C . SER A 1 88 ? -6.732 -14.471 -1.320 1.00 97.75 88 SER A C 1
ATOM 724 O O . SER A 1 88 ? -6.402 -13.297 -1.160 1.00 97.75 88 SER A O 1
ATOM 726 N N . ALA A 1 89 ? -7.215 -15.218 -0.327 1.00 98.19 89 ALA A N 1
ATOM 727 C CA . ALA A 1 89 ? -7.090 -14.807 1.064 1.00 98.19 89 ALA A CA 1
ATOM 728 C C . ALA A 1 89 ? -5.628 -14.955 1.493 1.00 98.19 89 ALA A C 1
ATOM 730 O O . ALA A 1 89 ? -4.990 -15.953 1.157 1.00 98.19 89 ALA A O 1
ATOM 731 N N . ILE A 1 90 ? -5.126 -13.980 2.241 1.00 98.25 90 ILE A N 1
ATOM 732 C CA . ILE A 1 90 ? -3.746 -13.945 2.725 1.00 98.25 90 ILE A CA 1
ATOM 733 C C . ILE A 1 90 ? -3.706 -13.504 4.189 1.00 98.25 90 ILE A C 1
ATOM 735 O O . ILE A 1 90 ? -4.657 -12.905 4.706 1.00 98.25 90 ILE A O 1
ATOM 739 N N . ASN A 1 91 ? -2.577 -13.742 4.840 1.00 97.44 91 ASN A N 1
ATOM 740 C CA . ASN A 1 91 ? -2.239 -13.103 6.102 1.00 97.44 91 ASN A CA 1
ATOM 741 C C . ASN A 1 91 ? -1.624 -11.719 5.856 1.00 97.44 91 ASN A C 1
ATOM 743 O O . ASN A 1 91 ? -1.160 -11.397 4.761 1.00 97.44 91 ASN A O 1
ATOM 747 N N . ILE A 1 92 ? -1.629 -10.872 6.883 1.00 95.44 92 ILE A N 1
ATOM 748 C CA . ILE A 1 92 ? -1.129 -9.496 6.764 1.00 95.44 92 ILE A CA 1
ATOM 749 C C . ILE A 1 92 ? 0.388 -9.454 6.522 1.00 95.44 92 ILE A C 1
ATOM 751 O O . ILE A 1 92 ? 0.884 -8.555 5.849 1.00 95.44 92 ILE A O 1
ATOM 755 N N . GLU A 1 93 ? 1.119 -10.452 7.014 1.00 95.44 93 GLU A N 1
ATOM 756 C CA . GLU A 1 93 ? 2.567 -10.605 6.859 1.00 95.44 93 GLU A CA 1
ATOM 757 C C . GLU A 1 93 ? 2.977 -10.897 5.408 1.00 95.44 93 GLU A C 1
ATOM 759 O O . GLU A 1 93 ? 4.125 -10.669 5.029 1.00 95.44 93 GLU A O 1
ATOM 764 N N . GLU A 1 94 ? 2.040 -11.379 4.589 1.00 96.50 94 GLU A N 1
ATOM 765 C CA . GLU A 1 94 ? 2.253 -11.676 3.170 1.00 96.50 94 GLU A CA 1
ATOM 766 C C . GLU A 1 94 ? 2.099 -10.429 2.285 1.00 96.50 94 GLU A C 1
ATOM 768 O O . GLU A 1 94 ? 2.422 -10.460 1.097 1.00 96.50 94 GLU A O 1
ATOM 773 N N . VAL A 1 95 ? 1.636 -9.307 2.847 1.00 95.75 95 VAL A N 1
ATOM 774 C CA . VAL A 1 95 ? 1.484 -8.047 2.116 1.00 95.75 95 VAL A CA 1
ATOM 775 C C . VAL A 1 95 ? 2.859 -7.492 1.730 1.00 95.75 95 VAL A C 1
ATOM 777 O O . VAL A 1 95 ? 3.658 -7.075 2.572 1.00 95.75 95 VAL A O 1
ATOM 780 N N . ASP A 1 96 ? 3.125 -7.409 0.426 1.00 94.88 96 ASP A N 1
ATOM 781 C CA . ASP A 1 96 ? 4.371 -6.852 -0.106 1.00 94.88 96 ASP A CA 1
ATOM 782 C C . ASP A 1 96 ? 4.410 -5.317 0.004 1.00 94.88 96 ASP A C 1
ATOM 784 O O . ASP A 1 96 ? 4.158 -4.575 -0.947 1.00 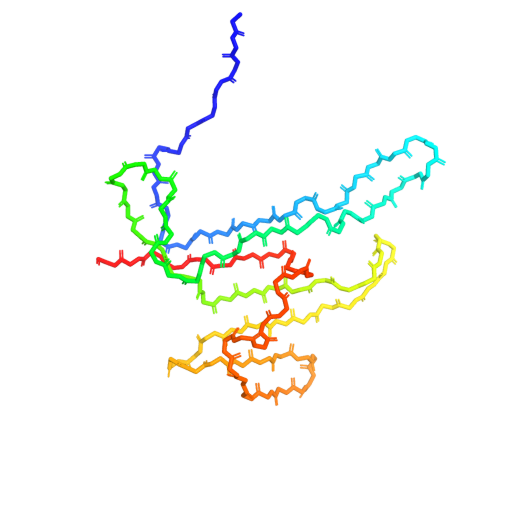94.88 96 ASP A O 1
ATOM 788 N N . VAL A 1 97 ? 4.798 -4.814 1.172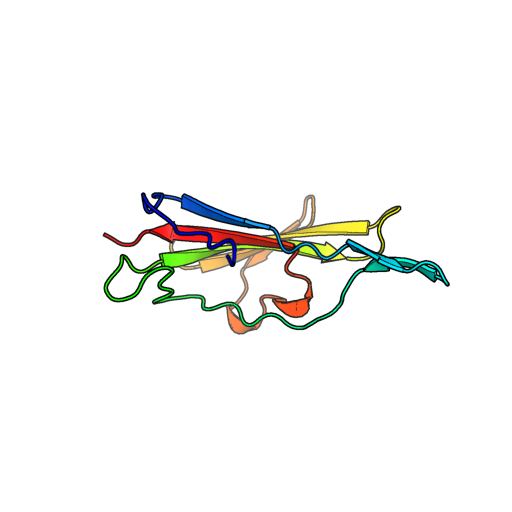 1.00 93.88 97 VAL A N 1
ATOM 789 C CA . VAL A 1 97 ? 4.948 -3.370 1.419 1.00 93.88 97 VAL A CA 1
ATOM 790 C C . VAL A 1 97 ? 6.088 -2.726 0.616 1.00 93.88 97 VAL A C 1
ATOM 792 O O . VAL A 1 97 ? 6.110 -1.506 0.429 1.00 93.88 97 VAL A O 1
ATOM 795 N N . LYS A 1 98 ? 7.044 -3.508 0.090 1.00 92.44 98 LYS A N 1
ATOM 796 C CA . LYS A 1 98 ? 8.207 -2.963 -0.636 1.00 92.44 98 LYS A CA 1
ATOM 797 C C . LYS A 1 98 ? 7.792 -2.356 -1.972 1.00 92.44 98 LYS A C 1
ATOM 799 O O . LYS A 1 98 ? 8.349 -1.327 -2.368 1.00 92.44 98 LYS A O 1
ATOM 804 N N . ASN A 1 99 ? 6.802 -2.953 -2.635 1.00 94.69 99 ASN A N 1
ATOM 805 C CA . ASN A 1 99 ? 6.257 -2.468 -3.905 1.00 94.69 99 ASN A CA 1
ATOM 806 C C . ASN A 1 99 ? 5.016 -1.575 -3.756 1.00 94.69 99 ASN A C 1
ATOM 808 O O . ASN A 1 99 ? 4.473 -1.139 -4.776 1.00 94.69 99 ASN A O 1
ATOM 812 N N . ALA A 1 100 ? 4.626 -1.224 -2.522 1.00 96.94 100 ALA A N 1
ATOM 813 C CA . ALA A 1 100 ? 3.508 -0.324 -2.242 1.00 96.94 100 ALA A CA 1
ATOM 814 C C . ALA A 1 100 ? 3.629 0.970 -3.051 1.00 96.94 100 ALA A C 1
ATOM 816 O O . ALA A 1 100 ? 4.594 1.712 -2.909 1.00 96.94 100 ALA A O 1
ATOM 817 N N . TYR A 1 101 ? 2.676 1.255 -3.919 1.00 97.25 101 TYR A N 1
ATOM 818 C CA . TYR A 1 101 ? 2.616 2.459 -4.743 1.00 97.25 101 TYR A CA 1
ATOM 819 C C . TYR A 1 101 ? 1.591 3.453 -4.191 1.00 97.25 101 TYR A C 1
ATOM 821 O O . TYR A 1 101 ? 1.864 4.655 -4.125 1.00 97.25 101 TYR A O 1
ATOM 829 N N . MET A 1 102 ? 0.450 2.944 -3.725 1.00 98.12 102 MET A N 1
ATOM 830 C CA . MET A 1 102 ? -0.556 3.719 -3.003 1.00 98.12 102 MET A CA 1
ATOM 831 C C . MET A 1 102 ? -0.978 2.984 -1.740 1.00 98.12 102 MET A C 1
ATOM 833 O O . MET A 1 102 ? -1.117 1.764 -1.753 1.00 98.12 102 MET A O 1
ATOM 837 N N . ILE A 1 103 ? -1.200 3.732 -0.665 1.00 98.38 103 ILE A N 1
ATOM 838 C CA . ILE A 1 103 ? -1.640 3.198 0.623 1.00 98.38 103 ILE A CA 1
ATOM 839 C C . ILE A 1 103 ? -2.910 3.935 1.031 1.00 98.38 103 ILE A C 1
ATOM 841 O O . ILE A 1 103 ? -2.964 5.167 0.976 1.00 98.38 103 ILE A O 1
ATOM 845 N N . PHE A 1 104 ? -3.920 3.174 1.435 1.00 98.50 104 PHE A N 1
ATOM 846 C CA . PHE A 1 104 ? -5.221 3.676 1.843 1.00 98.50 104 PHE A CA 1
ATOM 847 C C . PHE A 1 104 ? -5.418 3.436 3.331 1.00 98.50 104 PHE A C 1
ATOM 849 O O . PHE A 1 104 ? -5.342 2.310 3.832 1.00 98.50 104 PHE A O 1
ATOM 856 N N . TYR A 1 105 ? -5.699 4.532 4.017 1.00 98.12 105 TYR A N 1
ATOM 857 C CA . TYR A 1 105 ? -5.865 4.605 5.451 1.00 98.12 105 TYR A CA 1
ATOM 858 C C . TYR A 1 105 ? -7.280 5.063 5.771 1.00 98.12 105 TYR A C 1
ATOM 860 O O . TYR A 1 105 ? -7.720 6.107 5.287 1.00 98.12 105 TYR A O 1
ATOM 868 N N . LYS A 1 106 ? -7.984 4.308 6.610 1.00 97.44 106 LYS A N 1
ATOM 869 C CA . LYS A 1 106 ? -9.283 4.698 7.151 1.00 97.44 106 LYS A CA 1
ATOM 870 C C . LYS A 1 106 ? -9.085 5.254 8.553 1.00 97.44 106 LYS A C 1
ATOM 872 O O . LYS A 1 106 ? -8.468 4.608 9.399 1.00 97.44 106 LYS A O 1
ATOM 877 N N . LYS A 1 107 ? -9.603 6.458 8.770 1.00 97.06 107 LYS A N 1
ATOM 878 C CA . LYS A 1 107 ? -9.648 7.107 10.076 1.00 97.06 107 LYS A CA 1
ATOM 879 C C . LYS A 1 107 ? -10.473 6.250 11.036 1.00 97.06 107 LYS A C 1
ATOM 881 O O . LYS A 1 107 ? -11.579 5.842 10.683 1.00 97.06 107 LYS A O 1
ATOM 886 N N . GLN A 1 108 ? -9.922 5.978 12.208 1.00 94.44 108 GLN A N 1
ATOM 887 C CA . GLN A 1 108 ? -10.626 5.314 13.297 1.00 94.44 108 GLN A CA 1
ATOM 888 C C . GLN A 1 108 ? -11.435 6.361 14.072 1.00 94.44 108 GLN A C 1
ATOM 890 O O . GLN A 1 108 ? -11.014 7.521 14.173 1.00 94.44 108 GLN A O 1
ATOM 895 N N . GLU A 1 109 ? -12.618 5.964 14.533 1.00 79.81 109 GLU A N 1
ATOM 896 C CA . GLU A 1 109 ? -13.477 6.803 15.380 1.00 79.81 109 GLU A CA 1
ATOM 897 C C . GLU A 1 109 ? -12.945 6.886 16.811 1.00 79.81 109 GLU A C 1
ATOM 899 O O . GLU A 1 109 ? -12.419 5.865 17.311 1.00 79.81 109 GLU A O 1
#

pLDDT: mean 94.85, std 4.15, range [71.38, 98.62]

Nearest PDB structures (foldseek):
  3i3t-assembly3_E  TM=9.201E-01  e=9.594E-07  Homo sapiens
  3mtn-assembly1_A  TM=9.026E-01  e=6.233E-07  Homo sapiens
  3mtn-assembly2_C  TM=9.240E-01  e=1.399E-06  Homo sapiens
  2y5b-assembly1_A  TM=9.102E-01  e=1.832E-06  Homo sapiens
  2y5b-assembly2_E  TM=8.635E-01  e=9.091E-07  Homo sapiens

Solvent-accessible surface area (backbone atoms only — not comparable to full-atom values): 6695 Å² total; per-residue (Å²): 138,85,91,83,87,81,84,89,73,86,58,65,66,45,75,48,73,55,85,36,70,44,80,38,96,93,69,45,73,41,65,59,73,70,77,58,90,74,66,53,56,78,35,61,91,46,91,96,51,63,37,23,32,49,42,35,36,34,30,52,45,79,52,90,93,49,67,49,68,36,37,39,38,53,55,96,94,39,35,31,42,38,50,87,96,43,72,46,81,47,61,76,87,72,57,66,53,63,40,47,35,34,40,35,26,39,50,55,135

Mean predicted aligned error: 3.59 Å

Radius of gyration: 16.0 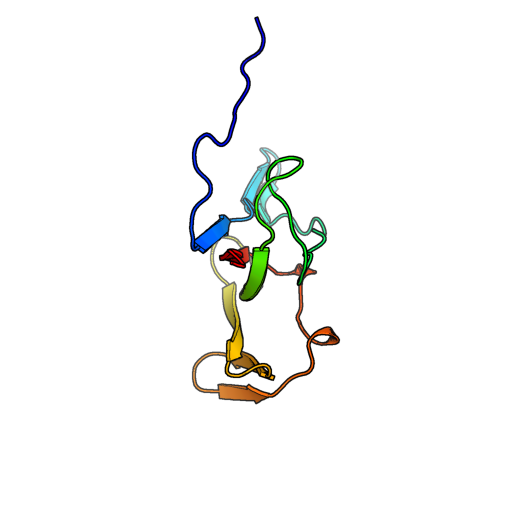Å; Cα contacts (8 Å, |Δi|>4): 188; chains: 1; bounding box: 37×47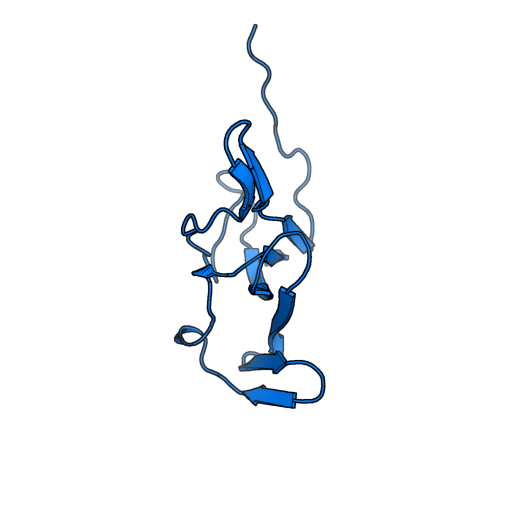×39 Å

InterPro domains:
  IPR001394 Peptidase C19, ubiquitin carboxyl-terminal hydrolase [PF00443] (4-105)
  IPR028889 Ubiquitin specific protease UPS, catalytic domain [PS50235] (1-108)
  IPR038765 Papain-like cysteine peptidase superfamily [SSF54001] (2-107)
  IPR050185 Ubiquitin carboxyl-terminal hydrolase [PTHR21646] (3-107)

Organism: Strongyloides ratti (NCBI:txid34506)

Foldseek 3Di:
DDDDDDDPDDDQKDKDFDPQWDQDPVPGTFGHLDQDDDDQWQDDPDVVHFIKGWFKFWFWADGPVDTAIWMWGADPNWIKIGGPVDMDTDDPVPDPRSRGRMIMIGTDD

Sequence (109 aa):
MEKKFQIQRQPNILIVNLKRFVYIPSSGWVKSRKAVEVPFTNFTIVSNGYTYECYAIVNHYGAIGGGHYTAYTKVNNKWYLFDDSSYSAINIEEVDVKNAYMIFYKKQE